Protein AF-A0A410PKJ2-F1 (afdb_monomer)

Radius of gyration: 20.55 Å; Cα contacts (8 Å, |Δi|>4): 21; chains: 1; bounding box: 41×22×61 Å

Sequence (99 aa):
MENKNYKFLKEWSVKRKRGKLLYILINNFTVALVVLILYIFFILLAFGINRLTNKTFLVKTFCQITLLFIPITLCSLRQWKKYEQKYIELTEKLKFIET

Foldseek 3Di:
DPDPLVVLLVVVVVVPVVHLVVQLVVQLVVVLVVVVVVVVVVVVVCVVPDDPPPDVVVVVVVVVSVVVSVVSSVVSVVVNVVSVVSNVVSVVVVVVVVD

Structure (mmCIF, N/CA/C/O backbone):
data_AF-A0A410PKJ2-F1
#
_entry.id   AF-A0A410PKJ2-F1
#
loop_
_atom_site.group_PDB
_atom_site.id
_atom_site.type_symbol
_atom_site.label_atom_id
_atom_site.label_alt_id
_atom_site.label_comp_id
_atom_site.label_asym_id
_atom_site.label_entity_id
_atom_site.label_seq_id
_atom_site.pdbx_PDB_ins_code
_atom_site.Cartn_x
_atom_site.Cartn_y
_atom_site.Cartn_z
_atom_site.occupancy
_atom_site.B_iso_or_equiv
_atom_site.auth_seq_id
_atom_site.auth_comp_id
_atom_site.auth_asym_id
_atom_site.auth_atom_id
_atom_site.pdbx_PDB_model_num
ATOM 1 N N . MET A 1 1 ? -4.776 1.860 -29.622 1.00 47.59 1 MET A N 1
ATOM 2 C CA . MET A 1 1 ? -5.098 1.325 -28.280 1.00 47.59 1 MET A CA 1
ATOM 3 C C . MET A 1 1 ? -3.790 0.978 -27.591 1.00 47.59 1 MET A C 1
ATOM 5 O O . MET A 1 1 ? -3.107 0.076 -28.053 1.00 47.59 1 MET A O 1
ATOM 9 N N . GLU A 1 2 ? -3.394 1.715 -26.554 1.00 53.81 2 GLU A N 1
ATOM 10 C CA . GLU A 1 2 ? -2.188 1.380 -25.784 1.00 53.81 2 GLU A CA 1
ATOM 11 C C . GLU A 1 2 ? -2.389 -0.000 -25.133 1.00 53.81 2 GLU A C 1
ATOM 13 O O . GLU A 1 2 ? -3.378 -0.220 -24.426 1.00 53.81 2 GLU A O 1
ATOM 18 N N . ASN A 1 3 ? -1.500 -0.960 -25.412 1.00 79.56 3 ASN A N 1
ATOM 19 C CA . ASN A 1 3 ? -1.604 -2.304 -24.847 1.00 79.56 3 ASN A CA 1
ATOM 20 C C . ASN A 1 3 ? -1.533 -2.188 -23.315 1.00 79.56 3 ASN A C 1
ATOM 22 O O . ASN A 1 3 ? -0.602 -1.577 -22.782 1.00 79.56 3 ASN A O 1
ATOM 26 N N . LYS A 1 4 ? -2.499 -2.774 -22.594 1.00 82.75 4 LYS A N 1
ATOM 27 C CA . LYS A 1 4 ? -2.605 -2.693 -21.120 1.00 82.75 4 LYS A CA 1
ATOM 28 C C . LYS A 1 4 ? -1.287 -3.062 -20.416 1.00 82.75 4 LYS A C 1
ATOM 30 O O . LYS A 1 4 ? -0.994 -2.541 -19.341 1.00 82.75 4 LYS A O 1
ATOM 35 N N . ASN A 1 5 ? -0.478 -3.916 -21.045 1.00 83.38 5 ASN A N 1
ATOM 36 C CA . ASN A 1 5 ? 0.842 -4.319 -20.567 1.00 83.38 5 ASN A CA 1
ATOM 37 C C . ASN A 1 5 ? 1.888 -3.190 -20.624 1.00 83.38 5 ASN A C 1
ATOM 39 O O . ASN A 1 5 ? 2.614 -3.011 -19.649 1.00 83.38 5 ASN A O 1
ATOM 43 N N . TYR A 1 6 ? 1.933 -2.382 -21.691 1.00 83.88 6 TYR A N 1
ATOM 44 C CA . TYR A 1 6 ? 2.859 -1.241 -21.781 1.00 83.88 6 TYR A CA 1
ATOM 45 C C . TYR A 1 6 ? 2.517 -0.155 -20.762 1.00 83.88 6 TYR A C 1
ATOM 47 O O . TYR A 1 6 ? 3.409 0.360 -20.085 1.00 83.88 6 TYR A O 1
ATOM 55 N N . LYS A 1 7 ? 1.222 0.135 -20.579 1.00 88.19 7 LYS A N 1
ATOM 56 C CA . LYS A 1 7 ? 0.767 1.086 -19.556 1.00 88.19 7 LYS A CA 1
ATOM 57 C C . LYS A 1 7 ? 1.187 0.638 -18.152 1.00 88.19 7 LYS A C 1
ATOM 59 O O . LYS A 1 7 ? 1.747 1.430 -17.395 1.00 88.19 7 LYS A O 1
ATOM 64 N N . PHE A 1 8 ? 1.003 -0.648 -17.835 1.00 88.75 8 PHE A N 1
ATOM 65 C CA . PHE A 1 8 ? 1.466 -1.226 -16.572 1.00 88.75 8 PHE A CA 1
ATOM 66 C C . PHE A 1 8 ? 2.987 -1.110 -16.397 1.00 88.75 8 PHE A C 1
ATOM 68 O O . PHE A 1 8 ? 3.434 -0.682 -15.335 1.00 88.75 8 PHE A O 1
ATOM 75 N N . LEU A 1 9 ? 3.785 -1.453 -17.415 1.00 87.50 9 LEU A N 1
ATOM 76 C CA . LEU A 1 9 ? 5.247 -1.343 -17.352 1.00 87.50 9 LEU A CA 1
ATOM 77 C C . LEU A 1 9 ? 5.686 0.098 -17.080 1.00 87.50 9 LEU A C 1
ATOM 79 O O . LEU A 1 9 ? 6.494 0.336 -16.181 1.00 87.50 9 LEU A O 1
ATOM 83 N N . LYS A 1 10 ? 5.107 1.070 -17.791 1.00 88.00 10 LYS A N 1
ATOM 84 C CA . LYS A 1 10 ? 5.412 2.492 -17.604 1.00 88.00 10 LYS A CA 1
ATOM 85 C C . LYS A 1 10 ? 5.104 2.940 -16.175 1.00 88.00 10 LYS A C 1
ATOM 87 O O . LYS A 1 10 ? 5.992 3.446 -15.490 1.00 88.00 10 LYS A O 1
ATOM 92 N N . GLU A 1 11 ? 3.892 2.689 -15.688 1.00 88.69 11 GLU A N 1
ATOM 93 C CA . GLU A 1 11 ? 3.473 3.080 -14.336 1.00 88.69 11 GLU A CA 1
ATOM 94 C C . GLU A 1 11 ? 4.277 2.370 -13.238 1.00 88.69 11 GLU A C 1
ATOM 96 O O . GLU A 1 11 ? 4.696 2.994 -12.256 1.00 88.69 1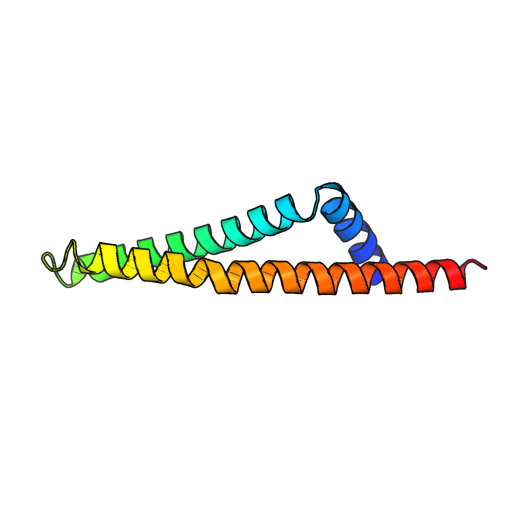1 GLU A O 1
ATOM 101 N N . TRP A 1 12 ? 4.517 1.067 -13.392 1.00 89.06 12 TRP A N 1
ATOM 102 C CA . TRP A 1 12 ? 5.258 0.286 -12.409 1.00 89.06 12 TRP A CA 1
ATOM 103 C C . TRP A 1 12 ? 6.744 0.646 -12.395 1.00 89.06 12 TRP A C 1
ATOM 105 O O . TRP A 1 12 ? 7.338 0.674 -11.321 1.00 89.06 12 TRP A O 1
ATOM 115 N N . SER A 1 13 ? 7.344 1.013 -13.533 1.00 86.38 13 SER A N 1
ATOM 116 C CA . SER A 1 13 ? 8.738 1.479 -13.585 1.00 86.38 13 SER A CA 1
ATOM 117 C C . SER A 1 13 ? 8.957 2.729 -12.720 1.00 86.38 13 SER A C 1
ATOM 119 O O . SER A 1 13 ? 9.926 2.800 -11.960 1.00 86.38 13 SER A O 1
ATOM 121 N N . VAL A 1 14 ? 8.010 3.675 -12.751 1.00 86.75 14 VAL A N 1
ATOM 122 C CA . VAL A 1 14 ? 8.034 4.894 -11.931 1.00 86.75 14 VAL A CA 1
ATOM 123 C C . VAL A 1 14 ? 7.873 4.547 -10.453 1.00 86.75 14 VAL A C 1
ATOM 125 O O . VAL A 1 14 ? 8.633 5.034 -9.616 1.00 86.75 14 VAL A O 1
ATOM 128 N N . LYS A 1 15 ? 6.925 3.660 -10.121 1.00 83.69 15 LYS A N 1
ATOM 129 C CA . LYS A 1 15 ? 6.729 3.177 -8.744 1.00 83.69 15 LYS A CA 1
ATOM 130 C C . LYS A 1 15 ? 7.957 2.425 -8.221 1.00 83.69 15 LYS A C 1
ATOM 132 O O . LYS A 1 15 ? 8.304 2.588 -7.055 1.00 83.69 15 LYS A O 1
ATOM 137 N N . ARG A 1 16 ? 8.661 1.673 -9.074 1.00 84.31 16 ARG A N 1
ATOM 138 C CA . ARG A 1 16 ? 9.877 0.948 -8.692 1.00 84.31 16 ARG A CA 1
ATOM 139 C C . ARG A 1 16 ? 11.048 1.880 -8.400 1.00 84.31 16 ARG A C 1
ATOM 141 O O . ARG A 1 16 ? 11.735 1.671 -7.406 1.00 84.31 16 ARG A O 1
ATOM 148 N N . LYS A 1 17 ? 11.227 2.935 -9.205 1.00 84.44 17 LYS A N 1
ATOM 149 C CA . LYS A 1 17 ? 12.243 3.979 -8.965 1.00 84.44 17 LYS A CA 1
ATOM 150 C C . LYS A 1 17 ? 12.049 4.697 -7.627 1.00 84.44 17 LYS A C 1
ATOM 152 O O . LYS A 1 17 ? 13.028 5.072 -6.999 1.00 84.44 17 LYS A O 1
ATOM 157 N N . ARG A 1 18 ? 10.800 4.855 -7.175 1.00 82.44 18 ARG A N 1
ATOM 158 C CA . ARG A 1 18 ? 10.475 5.422 -5.852 1.00 82.44 18 ARG A CA 1
ATOM 159 C C . ARG A 1 18 ? 10.830 4.496 -4.681 1.00 82.44 18 ARG A C 1
ATOM 161 O O . ARG A 1 18 ? 10.914 4.963 -3.551 1.00 82.44 18 ARG A O 1
ATOM 168 N N . GLY A 1 19 ? 11.054 3.209 -4.942 1.00 84.69 19 GLY A N 1
ATOM 169 C CA . GLY A 1 19 ? 11.515 2.239 -3.955 1.00 84.69 19 GLY A CA 1
ATOM 170 C C . GLY A 1 19 ? 10.397 1.478 -3.238 1.00 84.69 19 GLY A C 1
ATOM 171 O O . GLY A 1 19 ? 9.295 1.975 -2.998 1.00 84.69 19 GLY A O 1
ATOM 172 N N . LYS A 1 20 ? 10.723 0.237 -2.858 1.00 83.19 20 LYS A N 1
ATOM 173 C CA . LYS A 1 20 ? 9.821 -0.710 -2.185 1.00 83.19 20 LYS A CA 1
ATOM 174 C C . LYS A 1 20 ? 9.280 -0.172 -0.861 1.00 83.19 20 LYS A C 1
ATOM 176 O O . LYS A 1 20 ? 8.089 -0.292 -0.590 1.00 83.19 20 LYS A O 1
ATOM 181 N N . LEU A 1 21 ? 10.152 0.432 -0.051 1.00 79.25 21 LEU A N 1
ATOM 182 C CA . LEU A 1 21 ? 9.783 0.972 1.258 1.00 79.25 21 LEU A CA 1
ATOM 183 C C . LEU A 1 21 ? 8.740 2.087 1.120 1.00 79.25 21 LEU A C 1
ATOM 185 O O . LEU A 1 21 ? 7.721 2.065 1.801 1.00 79.25 21 LEU A O 1
ATOM 189 N N . LEU A 1 22 ? 8.961 3.014 0.186 1.00 82.25 22 LEU A N 1
ATOM 190 C CA . LEU A 1 22 ? 8.076 4.155 -0.033 1.00 82.25 22 LEU A CA 1
ATOM 191 C C . LEU A 1 22 ? 6.699 3.712 -0.546 1.00 82.25 22 LEU A C 1
ATOM 193 O O . LEU A 1 22 ? 5.680 4.240 -0.112 1.00 82.25 22 LEU A O 1
ATOM 197 N N . TYR A 1 23 ? 6.647 2.693 -1.410 1.00 83.06 23 TYR A N 1
ATOM 198 C CA . TYR A 1 23 ? 5.385 2.089 -1.843 1.00 83.06 23 TYR A CA 1
ATOM 199 C C . TYR A 1 23 ? 4.603 1.464 -0.681 1.00 83.06 23 TYR A C 1
ATOM 201 O O . TYR A 1 23 ? 3.400 1.696 -0.560 1.00 83.06 23 TYR A O 1
ATOM 209 N N . ILE A 1 24 ? 5.275 0.693 0.180 1.00 82.62 24 ILE A N 1
ATOM 210 C CA . ILE A 1 24 ? 4.634 0.055 1.339 1.00 82.62 24 ILE A CA 1
ATOM 211 C C . ILE A 1 24 ? 4.127 1.115 2.317 1.00 82.62 24 ILE A C 1
ATOM 213 O O . ILE A 1 24 ? 2.998 1.005 2.786 1.00 82.62 24 ILE A O 1
ATOM 217 N N . LEU A 1 25 ? 4.922 2.156 2.578 1.00 82.38 25 LEU A N 1
ATOM 218 C CA . LEU A 1 25 ? 4.534 3.271 3.443 1.00 82.38 25 LEU A CA 1
ATOM 219 C C . LEU A 1 25 ? 3.305 4.003 2.906 1.00 82.38 25 LEU A C 1
ATOM 221 O O . LEU A 1 25 ? 2.365 4.213 3.664 1.00 82.38 25 LEU A O 1
ATOM 225 N N . ILE A 1 26 ? 3.272 4.333 1.611 1.00 83.94 26 ILE A N 1
ATOM 226 C CA . ILE A 1 26 ? 2.109 4.985 0.993 1.00 83.94 26 ILE A CA 1
ATOM 227 C C . ILE A 1 26 ? 0.878 4.085 1.097 1.00 83.94 26 ILE A C 1
ATOM 229 O O . ILE A 1 26 ? -0.175 4.554 1.513 1.00 83.94 26 ILE A O 1
ATOM 233 N N . ASN A 1 27 ? 1.002 2.795 0.771 1.00 81.88 27 ASN A N 1
ATOM 234 C CA . ASN A 1 27 ? -0.138 1.882 0.814 1.00 81.88 27 ASN A CA 1
ATOM 235 C C . ASN A 1 27 ? -0.676 1.716 2.244 1.00 81.88 27 ASN A C 1
ATOM 237 O O . ASN A 1 27 ? -1.879 1.812 2.475 1.00 81.88 27 ASN A O 1
ATOM 241 N N . ASN A 1 28 ? 0.219 1.539 3.217 1.00 81.44 28 ASN A N 1
ATOM 242 C CA . ASN A 1 28 ? -0.148 1.458 4.627 1.00 81.44 28 ASN A CA 1
ATOM 243 C C . ASN A 1 28 ? -0.765 2.771 5.132 1.00 81.44 28 ASN A C 1
ATOM 245 O O . ASN A 1 28 ? -1.741 2.729 5.874 1.00 81.44 28 ASN A O 1
ATOM 249 N N . PHE A 1 29 ? -0.244 3.926 4.706 1.00 82.81 29 PHE A N 1
ATOM 250 C CA . PHE A 1 29 ? -0.795 5.239 5.043 1.00 82.81 29 PHE A CA 1
ATOM 251 C C . PHE A 1 29 ? -2.200 5.432 4.465 1.00 82.81 29 PHE A C 1
ATOM 253 O O . PHE A 1 29 ? -3.097 5.886 5.169 1.00 82.81 29 PHE A O 1
ATOM 260 N N . THR A 1 30 ? -2.433 5.035 3.212 1.00 84.44 30 THR A N 1
ATOM 261 C CA . THR A 1 30 ? -3.769 5.092 2.605 1.00 84.44 30 THR A CA 1
ATOM 262 C C . THR A 1 30 ? -4.766 4.230 3.376 1.00 84.44 30 THR A C 1
ATOM 264 O O . THR A 1 30 ? -5.861 4.696 3.683 1.00 84.44 30 THR A O 1
ATOM 267 N N . VAL A 1 31 ? -4.391 3.002 3.744 1.00 81.81 31 VAL A N 1
ATOM 268 C CA . VAL A 1 31 ? -5.272 2.122 4.529 1.00 81.81 31 VAL A CA 1
ATOM 269 C C . VAL A 1 31 ? -5.520 2.692 5.929 1.00 81.81 31 VAL A C 1
ATOM 271 O O . VAL A 1 31 ? -6.662 2.694 6.384 1.00 81.81 31 VAL A O 1
ATOM 274 N N . ALA A 1 32 ? -4.493 3.242 6.583 1.00 82.31 32 ALA A N 1
ATOM 275 C CA . ALA A 1 32 ? -4.628 3.933 7.865 1.00 82.31 32 ALA A CA 1
ATOM 276 C C . ALA A 1 32 ? -5.650 5.072 7.798 1.00 82.31 32 ALA A C 1
ATOM 278 O O . ALA A 1 32 ? -6.500 5.204 8.674 1.00 82.31 32 ALA A O 1
ATOM 279 N N . LEU A 1 33 ? -5.579 5.873 6.735 1.00 85.56 33 LEU A N 1
ATOM 280 C CA . LEU A 1 33 ? -6.447 7.022 6.522 1.00 85.56 33 LEU A CA 1
ATOM 281 C C . LEU A 1 33 ? -7.905 6.585 6.305 1.00 85.56 33 LEU A C 1
ATOM 283 O O . LEU A 1 33 ? -8.810 7.176 6.887 1.00 85.56 33 LEU A O 1
ATOM 287 N N . VAL A 1 34 ? -8.142 5.503 5.556 1.00 85.19 34 VAL A N 1
ATOM 288 C CA . VAL A 1 34 ? -9.488 4.917 5.397 1.00 85.19 34 VAL A CA 1
ATOM 289 C C . VAL A 1 34 ? -10.040 4.413 6.733 1.00 85.19 34 VAL A C 1
ATOM 291 O O . VAL A 1 34 ? -11.187 4.705 7.068 1.00 85.19 34 VAL A O 1
ATOM 294 N N . VAL A 1 35 ? -9.229 3.701 7.522 1.00 81.69 35 VAL A N 1
ATOM 295 C CA . VAL A 1 35 ? -9.633 3.224 8.857 1.00 81.69 35 VAL A CA 1
ATOM 296 C C . VAL A 1 35 ? -9.949 4.399 9.783 1.00 81.69 35 VAL A C 1
ATOM 298 O O . VAL A 1 35 ? -10.941 4.349 10.505 1.00 81.69 35 VAL A O 1
ATOM 301 N N . LEU A 1 36 ? -9.163 5.477 9.725 1.00 82.06 36 LEU A N 1
ATOM 302 C CA . LEU A 1 36 ? -9.405 6.694 10.498 1.00 82.06 36 LEU A CA 1
ATOM 303 C C . LEU A 1 36 ? -10.738 7.358 10.121 1.00 82.06 36 LEU A C 1
ATOM 305 O O . LEU A 1 36 ? -11.493 7.746 11.009 1.00 82.06 36 LEU A O 1
ATOM 309 N N . ILE A 1 37 ? -11.056 7.454 8.827 1.00 85.31 37 ILE A N 1
ATOM 310 C CA . ILE A 1 37 ? -12.337 8.008 8.358 1.00 85.31 37 ILE A CA 1
ATOM 311 C C . ILE A 1 37 ? -13.509 7.163 8.866 1.00 85.31 37 ILE A C 1
ATOM 313 O O . ILE A 1 37 ? -14.459 7.709 9.427 1.00 85.31 37 ILE A O 1
ATOM 317 N N . LEU A 1 38 ? -13.433 5.835 8.716 1.00 83.31 38 LEU A N 1
ATOM 318 C CA . LEU A 1 38 ? -14.457 4.920 9.230 1.00 83.31 38 LEU A CA 1
ATOM 319 C C . LEU A 1 38 ? -14.620 5.072 10.744 1.00 83.31 38 LEU A C 1
ATOM 321 O O . LEU A 1 38 ? -15.737 5.092 11.252 1.00 83.31 38 LEU A O 1
ATOM 325 N N . TYR A 1 39 ? -13.512 5.229 11.461 1.00 74.50 39 TYR A N 1
ATOM 326 C CA . TYR A 1 39 ? -13.513 5.419 12.901 1.00 74.50 39 TYR A CA 1
ATOM 327 C C . TYR A 1 39 ? -14.203 6.724 13.327 1.00 74.50 39 TYR A C 1
ATOM 329 O O . TYR A 1 39 ? -15.052 6.703 14.218 1.00 74.50 39 TYR A O 1
ATOM 337 N N . ILE A 1 40 ? -13.914 7.845 12.657 1.00 80.62 40 ILE A N 1
ATOM 338 C CA . ILE A 1 40 ? -14.604 9.125 12.888 1.00 80.62 40 ILE A CA 1
ATOM 339 C C . ILE A 1 40 ? -16.105 8.980 12.610 1.00 80.62 40 ILE A C 1
ATOM 341 O O . ILE A 1 40 ? -16.922 9.441 13.404 1.00 80.62 40 ILE A O 1
ATOM 345 N N . PHE A 1 41 ? -16.479 8.291 11.530 1.00 80.25 41 PHE A N 1
ATOM 346 C CA . PHE A 1 41 ? -17.879 8.030 11.195 1.00 80.25 41 PHE A CA 1
ATOM 347 C C . PHE A 1 41 ? -18.596 7.213 12.283 1.00 80.25 41 PHE A C 1
ATOM 349 O O . PHE A 1 41 ? -19.699 7.568 12.699 1.00 80.25 41 PHE A O 1
ATOM 356 N N . PHE A 1 42 ? -17.947 6.170 12.810 1.00 72.00 42 PHE A N 1
ATOM 357 C CA . PHE A 1 42 ? -18.466 5.389 13.936 1.00 72.00 42 PHE A CA 1
ATOM 358 C C . PHE A 1 42 ? -18.592 6.213 15.220 1.00 72.00 42 PHE A C 1
ATOM 360 O O . PHE A 1 42 ? -19.585 6.058 15.926 1.00 72.00 42 PHE A O 1
ATOM 367 N N . ILE A 1 43 ? -17.636 7.100 15.520 1.00 70.81 43 ILE A N 1
ATOM 368 C CA . ILE A 1 43 ? -17.743 8.018 16.666 1.00 70.81 43 ILE A CA 1
ATOM 369 C C . ILE A 1 43 ? -18.954 8.938 16.505 1.00 70.81 43 ILE A C 1
ATOM 371 O O . ILE A 1 43 ? -19.715 9.099 17.456 1.00 70.81 43 ILE A O 1
ATOM 375 N N . LEU A 1 44 ? -19.148 9.521 15.319 1.00 73.00 44 LEU A N 1
ATOM 376 C CA . LEU A 1 44 ? -20.277 10.411 15.038 1.00 73.00 44 LEU A CA 1
ATOM 377 C C . LEU A 1 44 ? -21.625 9.685 15.183 1.00 73.00 44 LEU A C 1
ATOM 379 O O . LEU A 1 44 ? -22.548 10.239 15.774 1.00 73.00 44 LEU A O 1
ATOM 383 N N . LEU A 1 45 ? -21.722 8.432 14.724 1.00 69.75 45 LEU A N 1
ATOM 384 C CA . LEU A 1 45 ? -22.900 7.576 14.927 1.00 69.75 45 LEU A CA 1
ATOM 385 C C . LEU A 1 45 ? -23.111 7.194 16.402 1.00 69.75 45 LEU A C 1
ATOM 387 O O . LEU A 1 45 ? -24.238 7.200 16.894 1.00 69.75 45 LEU A O 1
ATOM 391 N N . ALA A 1 46 ? -22.035 6.869 17.122 1.00 62.59 46 ALA A N 1
ATOM 392 C CA . ALA A 1 46 ? -22.088 6.432 18.518 1.00 62.59 46 ALA A CA 1
ATOM 393 C C . ALA A 1 46 ? -22.354 7.580 19.507 1.00 62.59 46 ALA A C 1
ATOM 395 O O . ALA A 1 46 ? -22.876 7.333 20.598 1.00 62.59 46 ALA A O 1
ATOM 396 N N . PHE A 1 47 ? -22.055 8.829 19.131 1.00 57.34 47 PHE A N 1
ATOM 397 C CA . PHE A 1 47 ? -22.339 10.022 19.940 1.00 57.34 47 PHE A CA 1
ATOM 398 C C . PHE A 1 47 ? -23.838 10.202 20.238 1.00 57.34 47 PHE A C 1
ATOM 400 O O . PHE A 1 47 ? -24.185 10.860 21.217 1.00 57.34 47 PHE A O 1
ATOM 407 N N . GLY A 1 48 ? -24.721 9.573 19.451 1.00 54.59 48 GLY A N 1
ATOM 408 C CA . GLY A 1 48 ? -26.158 9.512 19.725 1.00 54.59 48 GLY A CA 1
ATOM 409 C C . GLY A 1 48 ? -26.588 8.457 20.755 1.00 54.59 48 GLY A C 1
ATOM 410 O O . GLY A 1 48 ? -27.734 8.504 21.190 1.00 54.59 48 GLY A O 1
ATOM 411 N N . ILE A 1 49 ? -25.721 7.507 21.151 1.00 57.22 49 ILE A N 1
ATOM 412 C CA . ILE A 1 49 ? -26.150 6.286 21.865 1.00 57.22 49 ILE A CA 1
ATOM 413 C C . ILE A 1 49 ? -25.612 6.147 23.298 1.00 57.22 49 ILE A C 1
ATOM 415 O O . ILE A 1 49 ? -26.344 5.601 24.115 1.00 57.22 49 ILE A O 1
ATOM 419 N N . ASN A 1 50 ? -24.412 6.613 23.684 1.00 54.00 50 ASN A N 1
ATOM 420 C CA . ASN A 1 50 ? -24.054 6.628 25.119 1.00 54.00 50 ASN A CA 1
ATOM 421 C C . ASN A 1 50 ? -22.787 7.419 25.481 1.00 54.00 50 ASN A C 1
ATOM 423 O O . ASN A 1 50 ? -21.703 7.197 24.949 1.00 54.00 50 ASN A O 1
ATOM 427 N N . ARG A 1 51 ? -22.916 8.290 26.488 1.00 52.56 51 ARG A N 1
ATOM 428 C CA . ARG A 1 51 ? -21.914 9.277 26.934 1.00 52.56 51 ARG A CA 1
ATOM 429 C C . ARG A 1 51 ? -20.798 8.713 27.845 1.00 52.56 51 ARG A C 1
ATOM 431 O O . ARG A 1 51 ? -19.953 9.487 28.283 1.00 52.56 51 ARG A O 1
ATOM 438 N N . LEU A 1 52 ? -20.752 7.409 28.166 1.00 49.34 52 LEU A N 1
ATOM 439 C CA . LEU A 1 52 ? -20.063 6.941 29.394 1.00 49.34 52 LEU A CA 1
ATOM 440 C C . LEU A 1 52 ? -19.111 5.722 29.325 1.00 49.34 52 LEU A C 1
ATOM 442 O O . LEU A 1 52 ? -18.535 5.371 30.349 1.00 49.34 52 LEU A O 1
ATOM 446 N N . THR A 1 53 ? -18.802 5.126 28.171 1.00 54.09 53 THR A N 1
ATOM 447 C CA . THR A 1 53 ? -17.855 3.976 28.066 1.00 54.09 53 THR A CA 1
ATOM 448 C C . THR A 1 53 ? -16.427 4.369 27.626 1.00 54.09 53 THR A C 1
ATOM 450 O O . THR A 1 53 ? -15.691 3.616 26.987 1.00 54.09 53 THR A O 1
ATOM 453 N N . ASN A 1 54 ? -16.006 5.581 27.990 1.00 58.66 54 ASN A N 1
ATOM 454 C CA . ASN A 1 54 ? -15.223 6.470 27.124 1.00 58.66 54 ASN A CA 1
ATOM 455 C C . ASN A 1 54 ? -13.679 6.427 27.242 1.00 58.66 54 ASN A C 1
ATOM 457 O O . ASN A 1 54 ? -13.020 7.340 26.766 1.00 58.66 54 ASN A O 1
ATOM 461 N N . LYS A 1 55 ? -13.052 5.413 27.857 1.00 59.66 55 LYS A N 1
ATOM 462 C CA . LYS A 1 55 ? -11.566 5.283 27.847 1.00 59.66 55 LYS A CA 1
ATOM 463 C C . LYS A 1 55 ? -11.085 3.872 27.541 1.00 59.66 55 LYS A C 1
ATOM 465 O O . LYS A 1 55 ? -10.218 3.683 26.694 1.00 59.66 55 LYS A O 1
ATOM 470 N N . THR A 1 56 ? -11.681 2.868 28.170 1.00 62.59 56 THR A N 1
ATOM 471 C CA . THR A 1 56 ? -11.319 1.460 27.954 1.00 62.59 56 THR A CA 1
ATOM 472 C C . THR A 1 56 ? -11.691 0.983 26.553 1.00 62.59 56 THR A C 1
ATOM 474 O O . THR A 1 56 ? -10.957 0.194 25.962 1.00 62.59 56 THR A O 1
ATOM 477 N N . PHE A 1 57 ? -12.801 1.490 26.003 1.00 66.56 57 PHE A N 1
ATOM 478 C CA . PHE A 1 57 ? -13.191 1.242 24.616 1.00 66.56 57 PHE A CA 1
ATOM 479 C C . PHE A 1 57 ? -12.169 1.848 23.646 1.00 66.56 57 PHE A C 1
ATOM 481 O O . PHE A 1 57 ? -11.617 1.120 22.833 1.00 66.56 57 PHE A O 1
ATOM 488 N N . LEU A 1 58 ? -11.805 3.126 23.826 1.00 65.94 58 LEU A N 1
ATOM 489 C CA . LEU A 1 58 ? -10.793 3.810 23.009 1.00 65.94 58 LEU A CA 1
ATOM 490 C C . LEU A 1 58 ? -9.461 3.055 22.959 1.00 65.94 58 LEU A C 1
ATOM 492 O O . LEU A 1 58 ? -8.924 2.826 21.878 1.00 65.94 58 LEU A O 1
ATOM 496 N N . VAL A 1 59 ? -8.945 2.636 24.118 1.00 69.19 59 VAL A N 1
ATOM 497 C CA . VAL A 1 59 ? -7.663 1.919 24.202 1.00 69.19 59 VAL A CA 1
ATOM 498 C C . VAL A 1 59 ? -7.747 0.551 23.521 1.00 69.19 59 VAL A C 1
ATOM 500 O O . VAL A 1 59 ? -6.842 0.190 22.770 1.00 69.19 59 VAL A O 1
ATOM 503 N N . LYS A 1 60 ? -8.839 -0.202 23.721 1.00 71.62 60 LYS A N 1
ATOM 504 C CA . LYS A 1 60 ? -9.030 -1.502 23.057 1.00 71.62 60 LYS A CA 1
ATOM 505 C C . LYS A 1 60 ? -9.151 -1.352 21.544 1.00 71.62 60 LYS A C 1
ATOM 507 O O . LYS A 1 60 ? -8.490 -2.091 20.819 1.00 71.62 60 LYS A O 1
ATOM 512 N N . THR A 1 61 ? -9.928 -0.384 21.068 1.00 71.31 61 THR A N 1
ATOM 513 C CA . THR A 1 61 ? -10.095 -0.127 19.634 1.00 71.31 61 THR A CA 1
ATOM 514 C C . THR A 1 61 ? -8.788 0.345 19.003 1.00 71.31 61 THR A C 1
ATOM 516 O O . THR A 1 61 ? -8.409 -0.155 17.949 1.00 71.31 61 THR A O 1
ATOM 519 N N . PHE A 1 62 ? -8.032 1.221 19.670 1.00 70.31 62 PHE A N 1
ATOM 520 C CA . PHE A 1 62 ? -6.711 1.646 19.202 1.00 70.31 62 PHE A CA 1
ATOM 521 C C . PHE A 1 62 ? -5.717 0.476 19.119 1.00 70.31 62 PHE A C 1
ATOM 523 O O . PHE A 1 62 ? -4.991 0.338 18.131 1.00 70.31 62 PHE A O 1
ATOM 530 N N . CYS A 1 63 ? -5.720 -0.412 20.117 1.00 74.38 63 CYS A N 1
ATOM 531 C CA . CYS A 1 63 ? -4.874 -1.603 20.127 1.00 74.38 63 CYS A CA 1
ATOM 532 C C . CYS A 1 63 ? -5.259 -2.575 18.994 1.00 74.38 63 CYS A C 1
ATOM 534 O O . CYS A 1 63 ? -4.389 -3.068 18.277 1.00 74.38 63 CYS A O 1
ATOM 536 N N . GLN A 1 64 ? -6.560 -2.777 18.759 1.00 76.94 64 GLN A N 1
ATOM 537 C CA . GLN A 1 64 ? -7.077 -3.582 17.646 1.00 76.94 64 GLN A CA 1
ATOM 538 C C . GLN A 1 64 ? -6.726 -2.987 16.277 1.00 76.94 64 GLN A C 1
ATOM 540 O O . GLN A 1 64 ? -6.302 -3.720 15.387 1.00 76.94 64 GLN A O 1
ATOM 545 N N . ILE A 1 65 ? -6.838 -1.666 16.110 1.00 73.69 65 ILE A N 1
ATOM 546 C CA . ILE A 1 65 ? -6.433 -0.975 14.878 1.00 73.69 65 ILE A CA 1
ATOM 547 C C . ILE A 1 65 ? -4.936 -1.169 14.638 1.00 73.69 65 ILE A C 1
ATOM 549 O O . ILE A 1 65 ? -4.542 -1.548 13.539 1.00 73.69 65 ILE A O 1
ATOM 553 N N . THR A 1 66 ? -4.109 -0.989 15.670 1.00 74.31 66 THR A N 1
ATOM 554 C CA . THR A 1 66 ? -2.655 -1.199 15.581 1.00 74.31 66 THR A CA 1
ATOM 555 C C . THR A 1 66 ? -2.315 -2.642 15.193 1.00 74.31 66 THR A C 1
ATOM 557 O O . THR A 1 66 ? -1.462 -2.868 14.338 1.00 74.31 66 THR A O 1
ATOM 560 N N . LEU A 1 67 ? -3.028 -3.629 15.742 1.00 80.00 67 LEU A N 1
ATOM 561 C CA . LEU A 1 67 ? -2.872 -5.041 15.372 1.00 80.00 67 LEU A CA 1
ATOM 562 C C . LEU A 1 67 ? -3.233 -5.319 13.904 1.00 80.00 67 LEU A C 1
ATOM 564 O O . LEU A 1 67 ? -2.579 -6.148 13.270 1.00 80.00 67 LEU A O 1
ATOM 568 N N . LEU A 1 68 ? -4.207 -4.605 13.329 1.00 78.88 68 LEU A N 1
ATOM 569 C CA . LEU A 1 68 ? -4.578 -4.744 11.915 1.00 78.88 68 LEU A CA 1
ATOM 570 C C . LEU A 1 68 ? -3.484 -4.246 10.955 1.00 78.88 68 LEU A C 1
ATOM 572 O O . LEU A 1 68 ? -3.416 -4.718 9.819 1.00 78.88 68 LEU A O 1
ATOM 576 N N . PHE A 1 69 ? -2.569 -3.370 11.389 1.00 76.81 69 PHE A N 1
ATOM 577 C CA . PHE A 1 69 ? -1.465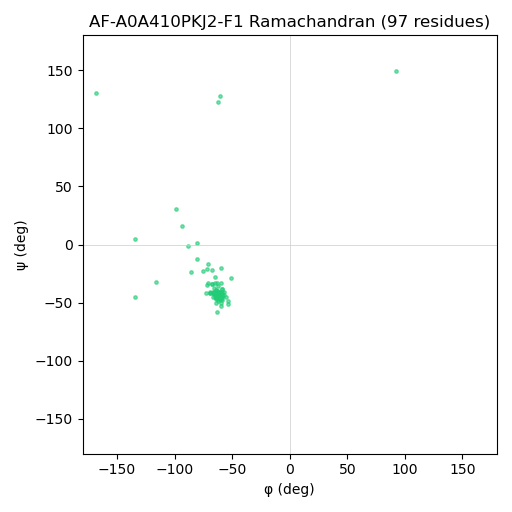 -2.909 10.533 1.00 76.81 69 PHE A CA 1
ATOM 578 C C . PHE A 1 69 ? -0.488 -4.019 10.140 1.00 76.81 69 PHE A C 1
ATOM 580 O O . PHE A 1 69 ? 0.116 -3.944 9.065 1.00 76.81 69 PHE A O 1
ATOM 587 N N . ILE A 1 70 ? -0.336 -5.052 10.970 1.00 79.62 70 ILE A N 1
ATOM 588 C CA . ILE A 1 70 ? 0.569 -6.177 10.708 1.00 79.62 70 ILE A CA 1
ATOM 589 C C . ILE A 1 70 ? 0.137 -6.945 9.442 1.00 79.62 70 ILE A C 1
ATOM 591 O O . ILE A 1 70 ? 0.924 -6.998 8.489 1.00 79.62 70 ILE A O 1
ATOM 595 N N . PRO A 1 71 ? -1.099 -7.483 9.343 1.00 82.88 71 PRO A N 1
ATOM 596 C CA . PRO A 1 71 ? -1.550 -8.162 8.132 1.00 82.88 71 PRO A CA 1
ATOM 597 C C . PRO A 1 71 ? -1.640 -7.220 6.926 1.00 82.88 71 PRO A C 1
ATOM 599 O O . PRO A 1 71 ? -1.335 -7.647 5.814 1.00 82.88 71 PRO A O 1
ATOM 602 N N . ILE A 1 72 ? -1.976 -5.938 7.115 1.00 81.31 72 ILE A N 1
ATOM 603 C CA . ILE A 1 72 ? -1.990 -4.949 6.023 1.00 81.31 72 ILE A CA 1
ATOM 604 C C . ILE A 1 72 ? -0.587 -4.783 5.426 1.00 81.31 72 ILE A C 1
ATOM 606 O O . ILE A 1 72 ? -0.418 -4.856 4.208 1.00 81.31 72 ILE A O 1
ATOM 610 N N . THR A 1 73 ? 0.434 -4.638 6.270 1.00 80.88 73 THR A N 1
ATOM 611 C CA . THR A 1 73 ? 1.829 -4.495 5.826 1.00 80.88 73 THR A CA 1
ATOM 612 C C . THR A 1 73 ? 2.315 -5.748 5.098 1.00 80.88 73 THR A C 1
ATOM 614 O O . THR A 1 73 ? 2.955 -5.649 4.047 1.00 80.88 73 THR A O 1
ATOM 617 N N . LEU A 1 74 ? 1.963 -6.935 5.603 1.00 84.75 74 LEU A N 1
ATOM 618 C CA . LEU A 1 74 ? 2.261 -8.212 4.945 1.00 84.75 74 LEU A C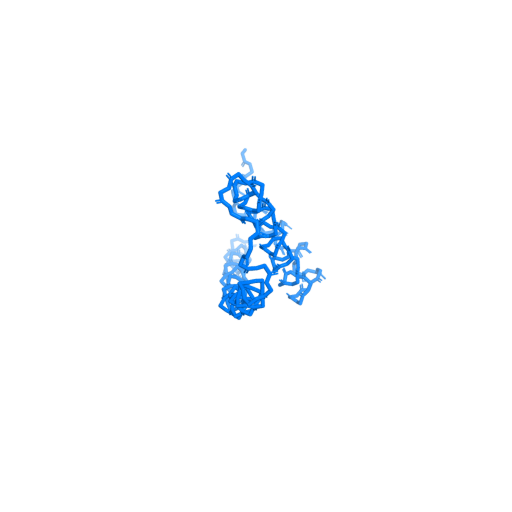A 1
ATOM 619 C C . LEU A 1 74 ? 1.565 -8.330 3.579 1.00 84.75 74 LEU A C 1
ATOM 621 O O . LEU A 1 74 ? 2.181 -8.768 2.603 1.00 84.75 74 LEU A O 1
ATOM 625 N N . CYS A 1 75 ? 0.312 -7.885 3.471 1.00 86.06 75 CYS A N 1
ATOM 626 C CA . CYS A 1 75 ? -0.413 -7.813 2.204 1.00 86.06 75 CYS A CA 1
ATOM 627 C C . CYS A 1 75 ? 0.256 -6.845 1.216 1.00 86.06 75 CYS A C 1
ATOM 629 O O . CYS A 1 75 ? 0.473 -7.223 0.063 1.00 86.06 75 CYS A O 1
A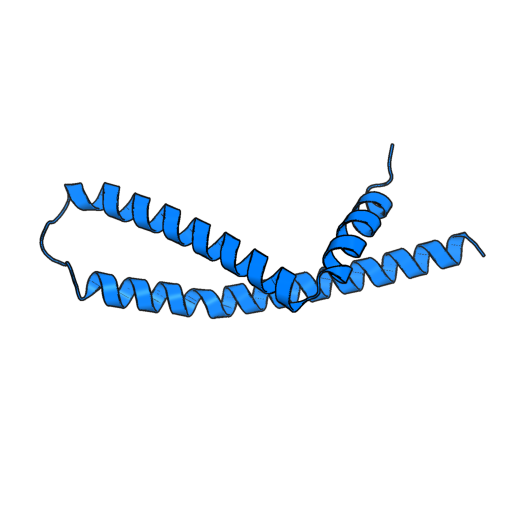TOM 631 N N . SER A 1 76 ? 0.653 -5.648 1.659 1.00 84.88 76 SER A N 1
ATOM 632 C CA . SER A 1 76 ? 1.395 -4.665 0.853 1.00 84.88 76 SER A CA 1
ATOM 633 C C . SER A 1 76 ? 2.709 -5.248 0.314 1.00 84.88 76 SER A C 1
ATOM 635 O O . SER A 1 76 ? 3.026 -5.108 -0.870 1.00 84.88 76 SER A O 1
ATOM 637 N N . LEU A 1 77 ? 3.451 -5.971 1.160 1.00 85.38 77 LEU A N 1
ATOM 638 C CA . LEU A 1 77 ? 4.679 -6.680 0.781 1.00 85.38 77 LEU A CA 1
ATOM 639 C C . LEU A 1 77 ? 4.421 -7.762 -0.273 1.00 85.38 77 LEU A C 1
ATOM 641 O O . LEU A 1 77 ? 5.161 -7.870 -1.257 1.00 85.38 77 LEU A O 1
ATOM 645 N N . ARG A 1 78 ? 3.363 -8.559 -0.088 1.00 87.06 78 ARG A N 1
ATOM 646 C CA . ARG A 1 78 ? 2.982 -9.620 -1.028 1.00 87.06 78 ARG A CA 1
ATOM 647 C C . ARG A 1 78 ? 2.550 -9.046 -2.377 1.00 87.06 78 ARG A C 1
ATOM 649 O O . ARG A 1 78 ? 2.940 -9.581 -3.416 1.00 87.06 78 ARG A O 1
ATOM 656 N N . GLN A 1 79 ? 1.788 -7.953 -2.371 1.00 87.00 79 GLN A N 1
ATOM 657 C CA . GLN A 1 79 ? 1.382 -7.247 -3.587 1.00 87.00 79 GLN A CA 1
ATOM 658 C C . GLN A 1 79 ? 2.590 -6.698 -4.342 1.00 87.00 79 GLN A C 1
ATOM 660 O O . GLN A 1 79 ? 2.695 -6.930 -5.546 1.00 87.00 79 GLN A O 1
ATOM 665 N N . TRP A 1 80 ? 3.532 -6.058 -3.642 1.00 88.00 80 TRP A N 1
ATOM 666 C CA . TRP A 1 80 ? 4.778 -5.596 -4.254 1.00 88.00 80 TRP A CA 1
ATOM 667 C C . TRP A 1 80 ? 5.498 -6.730 -4.985 1.00 88.00 80 TRP A C 1
ATOM 669 O O . TRP A 1 80 ? 5.794 -6.598 -6.171 1.00 88.00 80 TRP A O 1
ATOM 679 N N . LYS A 1 81 ? 5.713 -7.869 -4.309 1.00 88.00 81 LYS A N 1
ATOM 680 C CA . LYS A 1 81 ? 6.404 -9.028 -4.896 1.00 88.00 81 LYS A CA 1
ATOM 681 C C . LYS A 1 81 ? 5.689 -9.538 -6.152 1.00 88.00 81 LYS A C 1
ATOM 683 O O . LYS A 1 81 ? 6.338 -9.810 -7.158 1.00 88.00 81 LYS A O 1
ATOM 688 N N . LYS A 1 82 ? 4.355 -9.620 -6.119 1.00 90.62 82 LYS A N 1
ATOM 689 C CA . LYS A 1 82 ? 3.546 -10.064 -7.264 1.00 90.62 82 LYS A CA 1
ATOM 690 C C . LYS A 1 82 ? 3.673 -9.115 -8.462 1.00 90.62 82 LYS A C 1
ATOM 692 O O . LYS A 1 82 ? 3.807 -9.569 -9.596 1.00 90.62 82 LYS A O 1
ATOM 697 N N . TYR A 1 83 ? 3.633 -7.806 -8.226 1.00 88.56 83 TYR A N 1
ATOM 698 C CA . TYR A 1 83 ? 3.766 -6.812 -9.294 1.00 88.56 83 TYR A CA 1
ATOM 699 C C . TYR A 1 83 ? 5.190 -6.722 -9.846 1.00 88.56 83 TYR A C 1
ATOM 701 O O . TYR A 1 83 ? 5.365 -6.535 -11.049 1.00 88.56 83 TYR A O 1
ATOM 709 N N . GLU A 1 84 ? 6.199 -6.909 -8.999 1.00 88.75 84 GLU A N 1
ATOM 710 C CA . GLU A 1 84 ? 7.598 -6.997 -9.411 1.00 88.75 84 GLU A CA 1
ATOM 711 C C . GLU A 1 84 ? 7.850 -8.213 -10.309 1.00 88.75 84 GLU A C 1
ATOM 713 O O . GLU A 1 84 ? 8.405 -8.051 -11.394 1.00 88.75 84 GLU A O 1
ATOM 718 N N . GLN A 1 85 ? 7.350 -9.395 -9.932 1.00 90.69 85 GLN A N 1
ATOM 719 C CA . GLN A 1 85 ? 7.419 -10.596 -10.774 1.00 90.69 85 GLN A CA 1
ATOM 720 C C . GLN A 1 85 ? 6.729 -10.387 -12.126 1.00 90.69 85 GLN A C 1
ATOM 722 O O . GLN A 1 85 ? 7.327 -10.644 -13.167 1.00 90.69 85 GLN A O 1
ATOM 727 N N . LYS A 1 86 ? 5.507 -9.835 -12.124 1.00 90.12 86 LYS A N 1
ATOM 728 C CA . LYS A 1 86 ? 4.775 -9.530 -13.361 1.00 90.12 86 LYS A CA 1
ATOM 729 C C . LYS A 1 86 ? 5.546 -8.564 -14.267 1.00 90.12 86 LYS A C 1
ATOM 731 O O . LYS A 1 86 ? 5.511 -8.704 -15.486 1.00 90.12 86 LYS A O 1
ATOM 736 N N . TYR A 1 87 ? 6.221 -7.569 -13.693 1.00 88.69 87 TYR A N 1
ATOM 737 C CA . TYR A 1 87 ? 7.043 -6.646 -14.471 1.00 88.69 87 TYR A CA 1
ATOM 738 C C . TYR A 1 87 ? 8.216 -7.366 -15.142 1.00 88.69 87 TYR A C 1
ATOM 740 O O . TYR A 1 87 ? 8.474 -7.113 -16.318 1.00 88.69 87 TYR A O 1
ATOM 748 N N . ILE A 1 88 ? 8.934 -8.221 -14.405 1.00 89.00 88 ILE A N 1
ATOM 749 C CA . ILE A 1 88 ? 10.093 -8.960 -14.931 1.00 89.00 88 ILE A CA 1
ATOM 750 C C . ILE A 1 88 ? 9.652 -9.837 -16.105 1.00 89.00 88 ILE A C 1
ATOM 752 O O . ILE A 1 88 ? 10.191 -9.685 -17.197 1.00 89.00 88 ILE A O 1
ATOM 756 N N . GLU A 1 89 ? 8.592 -10.629 -15.923 1.00 89.88 89 GLU A N 1
ATOM 757 C CA . GLU A 1 89 ? 8.056 -11.520 -16.959 1.00 89.88 89 GLU A CA 1
ATOM 758 C C . GLU A 1 89 ? 7.639 -10.758 -18.230 1.00 89.88 89 GLU A C 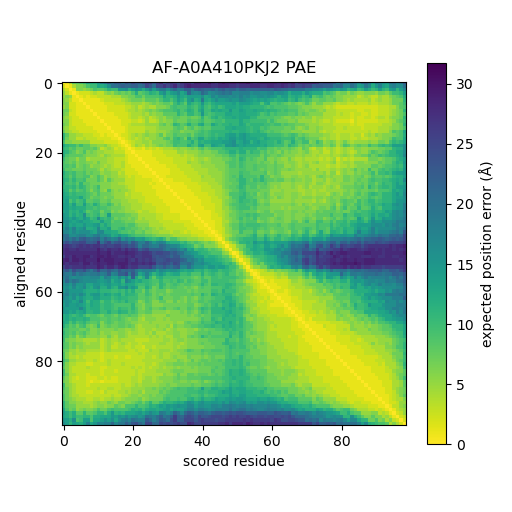1
ATOM 760 O O . GLU A 1 89 ? 7.955 -11.162 -19.347 1.00 89.88 89 GLU A O 1
ATOM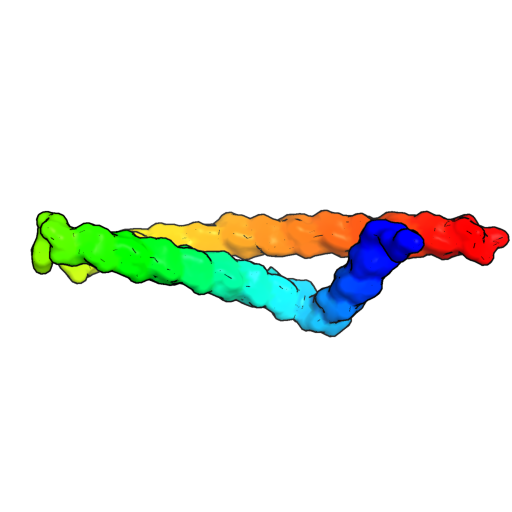 765 N N . LEU A 1 90 ? 6.953 -9.619 -18.078 1.00 87.94 90 LEU A N 1
ATOM 766 C CA . LEU A 1 90 ? 6.559 -8.782 -19.216 1.00 87.94 90 LEU A CA 1
ATOM 767 C C . LEU A 1 90 ? 7.763 -8.135 -19.913 1.00 87.94 90 LEU A C 1
ATOM 769 O O . LEU A 1 90 ? 7.734 -7.955 -21.127 1.00 87.94 90 LEU A O 1
ATOM 773 N N . THR A 1 91 ? 8.809 -7.785 -19.164 1.00 85.38 91 THR A N 1
ATOM 774 C CA . THR A 1 91 ? 10.026 -7.185 -19.729 1.00 85.38 91 THR A CA 1
ATOM 775 C C . THR A 1 91 ? 10.843 -8.218 -20.500 1.00 85.38 91 THR A C 1
ATOM 777 O O . THR A 1 91 ? 11.334 -7.909 -21.582 1.00 85.38 91 THR A O 1
ATOM 780 N N . GLU A 1 92 ? 10.970 -9.440 -19.980 1.00 85.62 92 GLU A N 1
ATOM 781 C CA . GLU A 1 92 ? 11.638 -10.549 -20.674 1.00 85.62 92 GLU A CA 1
ATOM 782 C C . GLU A 1 92 ? 10.897 -10.936 -21.954 1.00 85.62 92 GLU A C 1
ATOM 784 O O . GLU A 1 92 ? 11.520 -11.031 -23.009 1.00 85.62 92 GLU A O 1
ATOM 789 N N . LYS A 1 93 ? 9.563 -11.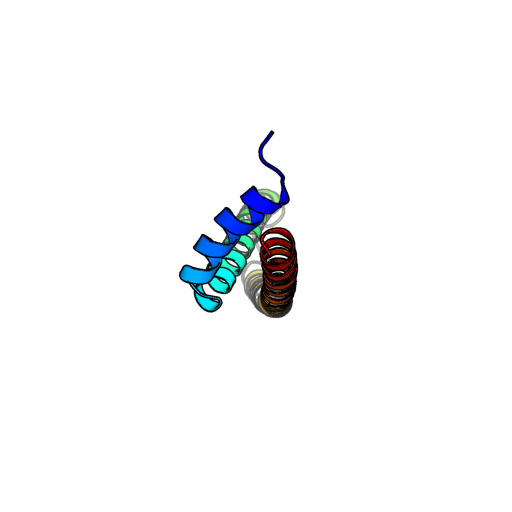055 -21.895 1.00 82.94 93 LYS A N 1
ATOM 790 C CA . LYS A 1 93 ? 8.733 -11.322 -23.080 1.00 82.94 93 LYS A CA 1
ATOM 791 C C . LYS A 1 93 ? 8.912 -10.271 -24.172 1.00 82.94 93 LYS A C 1
ATOM 793 O O . LYS A 1 93 ? 8.968 -10.630 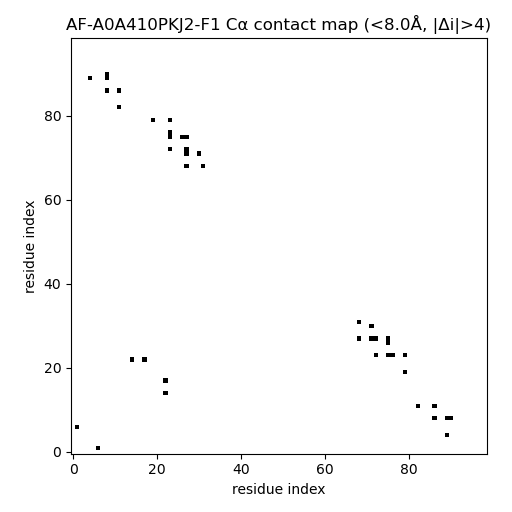-25.338 1.00 82.94 93 LYS A O 1
ATOM 798 N N . LEU A 1 94 ? 9.007 -8.990 -23.811 1.00 79.69 94 LEU A N 1
ATOM 799 C CA . LEU A 1 94 ? 9.213 -7.915 -24.785 1.00 79.69 94 LEU A CA 1
ATOM 800 C C . LEU A 1 94 ? 10.605 -7.950 -25.417 1.00 79.69 94 LEU A C 1
ATOM 802 O O . LEU A 1 94 ? 10.704 -7.810 -26.630 1.00 79.69 94 LEU A O 1
ATOM 806 N N . LYS A 1 95 ? 11.656 -8.205 -24.626 1.00 75.38 95 LYS A N 1
ATOM 807 C CA . LYS A 1 95 ? 13.018 -8.366 -25.159 1.00 75.38 95 LYS A CA 1
ATOM 808 C C . LYS A 1 95 ? 13.105 -9.499 -26.181 1.00 75.38 95 LYS A C 1
ATOM 810 O O . LYS A 1 95 ? 13.788 -9.347 -27.181 1.00 75.38 95 LYS A O 1
ATOM 815 N N . PHE A 1 96 ? 12.390 -10.598 -25.941 1.00 63.34 96 PHE A N 1
ATOM 816 C CA . PHE A 1 96 ? 12.373 -11.762 -26.829 1.00 63.34 96 PHE A CA 1
ATOM 817 C C . PHE A 1 96 ? 11.619 -11.525 -28.149 1.00 63.34 96 PHE A C 1
ATOM 819 O O . PHE A 1 96 ? 11.828 -12.255 -29.104 1.00 63.34 96 PHE A O 1
ATOM 826 N N . ILE A 1 97 ? 10.723 -10.532 -28.210 1.00 61.78 97 ILE A N 1
ATOM 827 C CA . ILE A 1 97 ? 9.974 -10.182 -29.432 1.00 61.78 97 ILE A CA 1
ATOM 828 C C . ILE A 1 97 ? 10.779 -9.220 -30.327 1.00 61.78 97 ILE A C 1
ATOM 830 O O . ILE A 1 97 ? 10.535 -9.153 -31.526 1.00 61.78 97 ILE A O 1
ATOM 834 N N . GLU A 1 98 ? 11.724 -8.469 -29.753 1.00 58.34 98 GLU A N 1
ATOM 835 C CA . GLU A 1 98 ? 12.611 -7.543 -30.4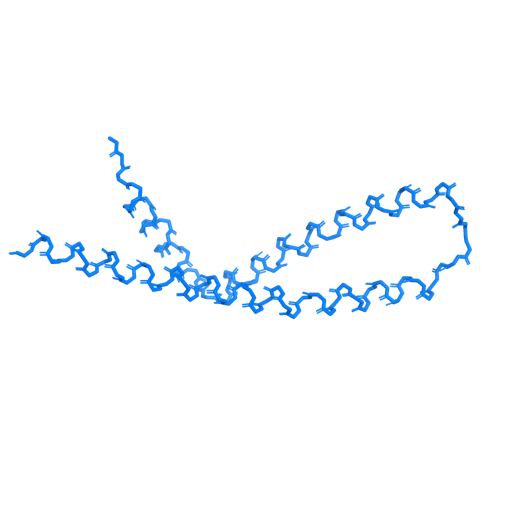78 1.00 58.34 98 GLU A CA 1
ATOM 836 C C . GLU A 1 98 ? 13.907 -8.199 -31.001 1.00 58.34 98 GLU A C 1
ATOM 838 O O . GLU A 1 98 ? 14.702 -7.511 -31.640 1.00 58.34 98 GLU A O 1
ATOM 843 N N . THR A 1 99 ? 14.130 -9.496 -30.736 1.00 51.38 99 THR A N 1
ATOM 844 C CA . THR A 1 99 ? 15.279 -10.276 -31.254 1.00 51.38 99 THR A CA 1
ATOM 845 C C . THR A 1 99 ? 14.855 -11.157 -32.418 1.00 51.38 99 THR A C 1
ATOM 847 O O . THR A 1 99 ? 15.666 -11.289 -33.360 1.00 51.38 99 THR A O 1
#

Mean predicted aligned error: 9.15 Å

Secondary structure (DSSP, 8-state):
---HHHHHHHHHHHHHHT-HHHHHHHHHHHHHHHHHHHHHHHHHHHTTT-SS-TTHHHHHHHHHHHHHHHHHHHHHHHHHHHHHHHHHHHHHHHHHH--

Solvent-accessible surface area (backbone atoms only — not comparable to full-atom values): 5684 Å² total; per-residue (Å²): 131,85,55,71,65,59,57,48,47,57,56,46,52,58,52,55,75,64,30,71,67,53,51,42,50,50,54,49,50,54,52,50,51,52,54,49,52,53,48,52,52,49,48,63,61,43,71,80,73,63,96,74,68,82,54,69,51,56,54,52,52,51,52,52,55,58,59,52,48,56,62,50,50,53,49,43,52,51,51,50,53,54,53,51,52,53,46,51,55,54,51,54,55,51,57,65,71,77,108

pLDDT: mean 77.63, std 11.25, range [47.59, 90.69]